Protein AF-A0A7S0G3R0-F1 (afdb_monomer_lite)

Foldseek 3Di:
DVLVLVQQQCCQPPQWGFDDDVVDTDIDRHDDDDDDDDPDDDPHDDPDDDDDDPPPPDDPPVDDDDPVVVVVVVVVVVVVVPPPPPPPPPPVVVVVVVVD

pLDDT: mean 75.17, std 12.67, range [44.34, 92.75]

Secondary structure (DSSP, 8-state):
-HHHHHHHHHHHHHSEEEEEETTEEEEEE---------SS--SS--S------TT-------SPPPHHHHHHHHHHHHHHTS-GGG----HHHHHHHTT-

Organism: NCBI:txid101924

Radius of gyration: 19.42 Å; chains: 1; bounding box: 34×36×60 Å

Sequence (100 aa):
GLKNLSALKEIITRQVLNYDFEFYQMEVNTNIPVLSLSRTKSLLPFDDTLVCGEEAKYQPSMDSPSVDTLMKLRLGLTMLSIPEPAFEVPEPVSMKIESQ

Structure (mmCIF, N/CA/C/O backbone):
data_AF-A0A7S0G3R0-F1
#
_entry.id   AF-A0A7S0G3R0-F1
#
loop_
_atom_site.group_PDB
_atom_site.id
_atom_site.type_symbol
_atom_site.label_atom_id
_atom_site.label_alt_id
_atom_site.label_comp_id
_atom_site.label_asym_id
_atom_site.label_entity_id
_atom_site.label_seq_id
_atom_site.pdbx_PDB_ins_code
_atom_site.Cartn_x
_atom_site.Cartn_y
_atom_site.Cartn_z
_atom_site.occupancy
_atom_site.B_iso_or_equiv
_atom_site.auth_seq_id
_atom_site.auth_comp_id
_atom_site.auth_asym_id
_atom_site.auth_atom_id
_atom_site.pdbx_PDB_model_num
ATOM 1 N N . GLY A 1 1 ? 6.508 3.849 14.011 1.00 66.75 1 GLY A N 1
ATOM 2 C CA . GLY A 1 1 ? 7.299 3.081 13.029 1.00 66.75 1 GLY A CA 1
ATOM 3 C C . GLY A 1 1 ? 6.625 1.767 12.681 1.00 66.75 1 GLY A C 1
ATOM 4 O O . GLY A 1 1 ? 5.911 1.710 11.693 1.00 66.75 1 GLY A O 1
ATOM 5 N N . LEU A 1 2 ? 6.799 0.738 13.517 1.00 84.19 2 LEU A N 1
ATOM 6 C CA . LEU A 1 2 ? 6.255 -0.612 13.286 1.00 84.19 2 LEU A CA 1
ATOM 7 C C . LEU A 1 2 ? 4.730 -0.651 13.107 1.00 84.19 2 LEU A C 1
ATOM 9 O O . LEU A 1 2 ? 4.257 -1.316 12.194 1.00 84.19 2 LEU A O 1
ATOM 13 N N . LYS A 1 3 ? 3.975 0.112 13.913 1.00 85.06 3 LYS A N 1
ATOM 14 C CA . LYS A 1 3 ? 2.513 0.228 13.767 1.00 85.06 3 LYS A CA 1
ATOM 15 C C . LYS A 1 3 ? 2.107 0.719 12.372 1.00 85.06 3 LYS A C 1
ATOM 17 O O . LYS A 1 3 ? 1.252 0.112 11.748 1.00 85.06 3 LYS A O 1
ATOM 22 N N . ASN A 1 4 ? 2.782 1.742 11.846 1.00 87.06 4 ASN A N 1
ATOM 23 C CA . ASN A 1 4 ? 2.500 2.285 10.512 1.00 87.06 4 ASN A CA 1
ATOM 24 C C . ASN A 1 4 ? 2.814 1.265 9.413 1.00 87.06 4 ASN A C 1
ATOM 26 O O . ASN A 1 4 ? 2.053 1.133 8.464 1.00 87.06 4 ASN A O 1
ATOM 30 N N . LEU A 1 5 ? 3.923 0.529 9.547 1.00 87.81 5 LEU A N 1
ATOM 31 C CA . LEU A 1 5 ? 4.269 -0.531 8.602 1.00 87.81 5 LEU A CA 1
ATOM 32 C C . LEU A 1 5 ? 3.241 -1.668 8.643 1.00 87.81 5 LEU A C 1
ATOM 34 O O . LEU A 1 5 ? 2.867 -2.183 7.596 1.00 87.81 5 LEU A O 1
ATOM 38 N N . SER A 1 6 ? 2.780 -2.044 9.837 1.00 89.00 6 SER A N 1
ATOM 39 C CA . SER A 1 6 ? 1.724 -3.043 10.012 1.00 89.00 6 SER A CA 1
ATOM 40 C C . SER A 1 6 ? 0.417 -2.581 9.374 1.00 89.00 6 SER A C 1
ATOM 42 O O . SER A 1 6 ? -0.147 -3.309 8.569 1.00 89.00 6 SER A O 1
ATOM 44 N N . ALA A 1 7 ? -0.006 -1.346 9.648 1.00 89.00 7 ALA A N 1
ATOM 45 C CA . ALA A 1 7 ? -1.204 -0.759 9.058 1.00 89.00 7 ALA A CA 1
ATOM 46 C C . ALA A 1 7 ? -1.116 -0.700 7.525 1.00 89.00 7 ALA A C 1
ATOM 48 O O . ALA A 1 7 ? -2.066 -1.053 6.838 1.00 89.00 7 ALA A O 1
ATOM 49 N N . LEU A 1 8 ? 0.043 -0.329 6.970 1.00 90.38 8 LEU A N 1
ATOM 50 C CA . LEU A 1 8 ? 0.241 -0.295 5.520 1.00 90.38 8 LEU A CA 1
ATOM 51 C C . LEU A 1 8 ? 0.176 -1.698 4.898 1.00 90.38 8 LEU A C 1
ATOM 53 O O . LEU A 1 8 ? -0.378 -1.861 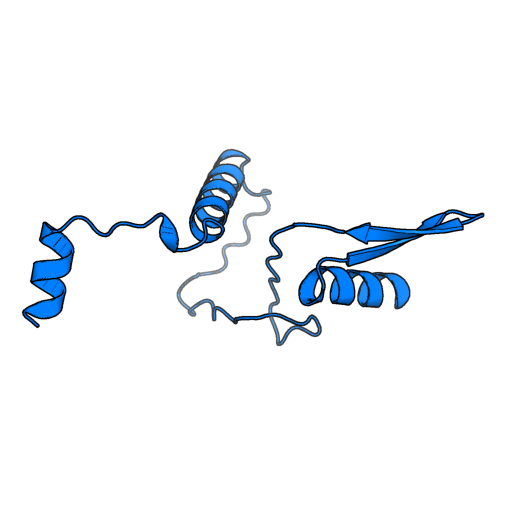3.816 1.00 90.38 8 LEU A O 1
ATOM 57 N N . LYS A 1 9 ? 0.696 -2.722 5.586 1.00 90.56 9 LYS A N 1
ATOM 58 C CA . LYS A 1 9 ? 0.558 -4.121 5.155 1.00 90.56 9 LYS A CA 1
ATOM 59 C C . LYS A 1 9 ? -0.898 -4.575 5.161 1.00 90.56 9 LYS A C 1
ATOM 61 O O . LYS A 1 9 ? -1.315 -5.230 4.209 1.00 90.56 9 LYS A O 1
ATOM 66 N N . GLU A 1 10 ? -1.657 -4.235 6.200 1.00 91.69 10 GLU A N 1
ATOM 67 C CA . GLU A 1 10 ? -3.082 -4.576 6.284 1.00 91.69 10 GLU A CA 1
ATOM 68 C C . GLU A 1 10 ? -3.905 -3.864 5.210 1.00 91.69 10 GLU A C 1
ATOM 70 O O . GLU A 1 10 ? -4.716 -4.507 4.549 1.00 91.69 10 GLU A O 1
ATOM 75 N N . ILE A 1 11 ? -3.619 -2.589 4.941 1.00 92.00 11 ILE A N 1
ATOM 76 C CA . ILE A 1 11 ? -4.239 -1.848 3.839 1.00 92.00 11 ILE A CA 1
ATOM 77 C C . ILE A 1 11 ? -3.966 -2.540 2.501 1.00 92.00 11 ILE A C 1
ATOM 79 O O . ILE A 1 11 ? -4.900 -2.789 1.747 1.00 92.00 11 ILE A O 1
ATOM 83 N N . ILE A 1 12 ? -2.704 -2.868 2.205 1.00 91.06 12 ILE A N 1
ATOM 84 C CA . ILE A 1 12 ? -2.339 -3.457 0.910 1.00 91.06 12 ILE A CA 1
ATOM 85 C C . ILE A 1 12 ? -2.991 -4.831 0.726 1.00 91.06 12 ILE A C 1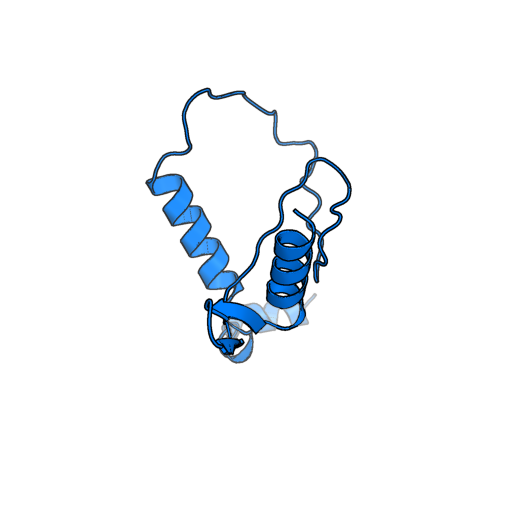
ATOM 87 O O . ILE A 1 12 ? -3.557 -5.102 -0.323 1.00 91.06 12 ILE A O 1
ATOM 91 N N . THR A 1 13 ? -2.913 -5.694 1.741 1.00 90.88 13 THR A N 1
ATOM 92 C CA . THR A 1 13 ? -3.294 -7.112 1.606 1.00 90.88 13 THR A CA 1
ATOM 93 C C . THR A 1 13 ? -4.767 -7.386 1.866 1.00 90.88 13 THR A C 1
ATOM 95 O O . THR A 1 13 ? -5.335 -8.299 1.275 1.00 90.88 13 THR A O 1
ATOM 98 N N . ARG A 1 14 ? -5.380 -6.645 2.790 1.00 91.81 14 ARG A N 1
ATOM 99 C CA . ARG A 1 14 ? -6.740 -6.904 3.276 1.00 91.81 14 ARG A CA 1
ATOM 100 C C . ARG A 1 14 ? -7.694 -5.756 2.990 1.00 91.81 14 ARG A C 1
ATOM 102 O O . ARG A 1 14 ? -8.886 -5.943 3.192 1.00 91.81 14 ARG A O 1
ATOM 109 N N . GLN A 1 15 ? -7.193 -4.602 2.539 1.00 92.56 15 GLN A N 1
ATOM 110 C CA . GLN A 1 15 ? -7.996 -3.392 2.362 1.00 92.56 15 GLN A CA 1
ATOM 111 C C . GLN A 1 15 ? -8.752 -3.029 3.650 1.00 92.56 15 GLN A C 1
ATOM 113 O O . GLN A 1 15 ? -9.934 -2.696 3.645 1.00 92.56 15 GLN A O 1
ATOM 118 N N . VAL A 1 16 ? -8.045 -3.132 4.778 1.00 92.31 16 VAL A N 1
ATOM 119 C CA . VAL A 1 16 ? -8.556 -2.839 6.115 1.00 92.31 16 VAL A CA 1
ATOM 120 C C . VAL A 1 16 ? -7.532 -1.996 6.864 1.00 92.31 16 VAL A C 1
ATOM 122 O O . VAL A 1 16 ? -6.338 -2.299 6.863 1.00 92.31 16 VAL A O 1
ATOM 125 N N . LEU A 1 17 ? -8.009 -0.950 7.532 1.00 91.06 17 LEU A N 1
ATOM 126 C CA . LEU A 1 17 ? -7.225 -0.113 8.422 1.00 91.06 17 LEU A CA 1
ATOM 127 C C . LEU A 1 17 ? -7.775 -0.202 9.844 1.00 91.06 17 LEU A C 1
ATOM 129 O O . LEU A 1 17 ? -8.864 0.289 10.135 1.00 91.06 17 LEU A O 1
ATOM 133 N N . ASN A 1 18 ? -6.974 -0.764 10.741 1.00 86.31 18 ASN A N 1
ATOM 134 C CA . ASN A 1 18 ? -7.231 -0.721 12.173 1.00 86.31 18 ASN A CA 1
ATOM 135 C C . ASN A 1 18 ? -6.766 0.621 12.739 1.00 86.31 18 ASN A C 1
ATOM 137 O O . ASN A 1 18 ? -5.564 0.862 12.890 1.00 86.31 18 ASN A O 1
ATOM 141 N N . TYR A 1 19 ? -7.719 1.505 13.025 1.00 83.00 19 TYR A N 1
ATOM 142 C CA . TYR A 1 19 ? -7.450 2.817 13.595 1.00 83.00 19 TYR A CA 1
ATOM 143 C C . TYR A 1 19 ? -7.721 2.820 15.101 1.00 83.00 19 TYR A C 1
ATOM 145 O O . TYR A 1 19 ? -8.757 2.349 15.570 1.00 83.00 19 TYR A O 1
ATOM 153 N N . ASP A 1 20 ? -6.773 3.371 15.853 1.00 80.31 20 ASP A N 1
ATOM 154 C CA . ASP A 1 20 ? -6.838 3.500 17.306 1.00 80.31 20 ASP A CA 1
ATOM 155 C C . ASP A 1 20 ? -7.255 4.938 17.640 1.00 80.31 20 ASP A C 1
ATOM 157 O O . ASP A 1 20 ? -6.434 5.858 17.601 1.00 80.31 20 ASP A O 1
ATOM 161 N N . PHE A 1 21 ? -8.547 5.161 17.890 1.00 75.75 21 PHE A N 1
ATOM 162 C CA . PHE A 1 21 ? -8.984 6.384 18.560 1.00 75.75 21 PHE A CA 1
ATOM 163 C C . PHE A 1 21 ? -8.704 6.209 20.053 1.00 75.75 21 PHE A C 1
ATOM 165 O O . PHE A 1 21 ? -8.874 5.110 20.565 1.00 75.75 21 PHE A O 1
ATOM 172 N N . GLU A 1 22 ? -8.334 7.280 20.766 1.00 75.56 22 GLU A N 1
ATOM 173 C CA . GLU A 1 22 ? -7.888 7.239 22.179 1.00 75.56 22 GLU A CA 1
ATOM 174 C C . GLU A 1 22 ? -8.789 6.427 23.136 1.00 75.56 22 GLU A C 1
ATOM 176 O O . GLU A 1 22 ? -8.332 6.007 24.197 1.00 75.56 22 GLU A O 1
ATOM 181 N N . PHE A 1 23 ? -10.048 6.173 22.761 1.00 73.25 23 PHE A N 1
ATOM 182 C CA . PHE A 1 23 ? -11.023 5.418 23.547 1.00 73.25 23 PHE A CA 1
ATOM 183 C C . PHE A 1 23 ? -11.650 4.210 22.825 1.00 73.25 23 PHE A C 1
ATOM 185 O O . PHE A 1 23 ? -12.378 3.457 23.469 1.00 73.25 23 PHE A O 1
ATOM 192 N N . TYR A 1 24 ? -11.397 4.004 21.523 1.00 77.12 24 TYR A N 1
ATOM 193 C CA . TYR A 1 24 ? -12.019 2.933 20.730 1.00 77.12 24 TYR A CA 1
ATOM 194 C C . TYR A 1 24 ? -11.125 2.475 19.574 1.00 77.12 24 TYR A C 1
ATOM 196 O O . TYR A 1 24 ? -10.668 3.283 18.765 1.00 77.12 24 TYR A O 1
ATOM 204 N N . GLN A 1 25 ? -10.964 1.160 19.439 1.00 80.62 25 GLN A N 1
ATOM 205 C CA . GLN A 1 25 ? -10.382 0.560 18.242 1.00 80.62 25 GLN A CA 1
ATOM 206 C C . GLN A 1 25 ? -11.477 0.347 17.204 1.00 80.62 25 GLN A C 1
ATOM 208 O O . GLN A 1 25 ? -12.513 -0.251 17.498 1.00 80.62 25 GLN A O 1
ATOM 213 N N . MET A 1 26 ? -11.248 0.853 15.996 1.00 86.44 26 MET A N 1
ATOM 214 C CA . MET A 1 26 ? -12.188 0.743 14.890 1.00 86.44 26 MET A CA 1
ATOM 215 C C . MET A 1 26 ? -11.499 0.139 13.675 1.00 86.44 26 MET A C 1
ATOM 217 O O . MET A 1 26 ? -10.459 0.624 13.227 1.00 86.44 26 MET A O 1
ATOM 221 N N . GLU A 1 27 ? -12.119 -0.901 13.130 1.00 88.75 27 GLU A N 1
ATOM 222 C CA . GLU A 1 27 ? -11.733 -1.480 11.853 1.00 88.75 27 GLU A CA 1
ATOM 223 C C . GLU A 1 27 ? -12.447 -0.717 10.731 1.00 88.75 27 GLU A C 1
ATOM 225 O O . GLU A 1 27 ? -13.677 -0.626 10.704 1.00 88.75 27 GLU A O 1
ATOM 230 N N . VAL A 1 28 ? -11.673 -0.125 9.823 1.00 89.50 28 VAL A N 1
ATOM 231 C CA . VAL A 1 28 ? -12.190 0.632 8.682 1.00 89.50 28 VAL A CA 1
ATOM 232 C C . VAL A 1 28 ? -11.870 -0.122 7.405 1.00 89.50 28 VAL A C 1
ATOM 234 O O . VAL A 1 28 ? -10.704 -0.267 7.039 1.00 89.50 28 VAL A O 1
ATOM 237 N N . ASN A 1 29 ? -12.909 -0.554 6.696 1.00 92.75 29 ASN A N 1
ATOM 238 C CA . ASN A 1 29 ? -12.757 -1.117 5.360 1.00 92.75 29 ASN A CA 1
ATOM 239 C C . ASN A 1 29 ? -12.343 -0.016 4.380 1.00 92.75 29 ASN A C 1
ATOM 241 O O . ASN A 1 29 ? -12.944 1.061 4.339 1.00 92.75 29 ASN A O 1
ATOM 245 N N . THR A 1 30 ? -11.326 -0.297 3.577 1.00 89.38 30 THR A N 1
ATOM 246 C CA . THR A 1 30 ? -10.812 0.592 2.539 1.00 89.38 30 THR A CA 1
ATOM 247 C C . THR A 1 30 ? -11.076 0.005 1.157 1.00 89.38 30 THR A C 1
ATOM 249 O O . THR A 1 30 ? -11.361 -1.176 0.998 1.00 89.38 30 THR A O 1
ATOM 252 N N . ASN A 1 31 ? -11.009 0.847 0.133 1.00 87.94 31 ASN A N 1
ATOM 253 C CA . ASN A 1 31 ? -10.918 0.403 -1.253 1.00 87.94 31 ASN A CA 1
ATOM 254 C C . ASN A 1 31 ? -10.011 1.387 -1.983 1.00 87.94 31 ASN A C 1
ATOM 256 O O . ASN A 1 31 ? -10.477 2.365 -2.573 1.00 87.94 31 ASN A O 1
ATOM 260 N N . ILE A 1 32 ? -8.706 1.198 -1.810 1.00 84.69 32 ILE A N 1
ATOM 261 C CA . ILE A 1 32 ? -7.691 2.097 -2.342 1.00 84.69 32 ILE A CA 1
ATOM 262 C C . ILE A 1 32 ? -6.688 1.329 -3.206 1.00 84.69 32 ILE A C 1
ATOM 264 O O . ILE A 1 32 ? -6.092 0.356 -2.737 1.00 84.69 32 ILE A O 1
ATOM 268 N N . PRO A 1 33 ? -6.456 1.771 -4.455 1.00 82.69 33 PRO A N 1
ATOM 269 C CA . PRO A 1 33 ? -5.391 1.220 -5.276 1.00 82.69 33 PRO A CA 1
ATOM 270 C C . PRO A 1 33 ? -4.037 1.651 -4.702 1.00 82.69 33 PRO A C 1
ATOM 272 O O . PRO A 1 33 ? -3.827 2.829 -4.397 1.00 82.69 33 PRO A O 1
ATOM 275 N N . VAL A 1 34 ? -3.110 0.702 -4.557 1.00 83.44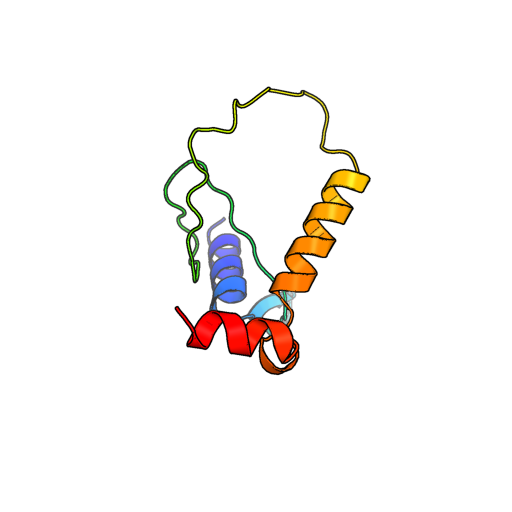 34 VAL A N 1
ATOM 276 C CA . VAL A 1 34 ? -1.777 0.960 -3.999 1.00 83.44 34 VAL A CA 1
ATOM 277 C C . VAL A 1 34 ? -0.705 0.658 -5.038 1.00 83.44 34 VAL A C 1
ATOM 279 O O . VAL A 1 34 ? -0.623 -0.450 -5.553 1.00 83.44 34 VAL A O 1
ATOM 282 N N . LEU A 1 35 ? 0.154 1.644 -5.306 1.00 83.94 35 LEU A N 1
ATOM 283 C CA . LEU A 1 35 ? 1.357 1.487 -6.121 1.00 83.94 35 LEU A CA 1
ATOM 284 C C . LEU A 1 35 ? 2.592 1.660 -5.230 1.00 83.94 35 LEU A C 1
ATOM 286 O O . LEU A 1 35 ? 2.775 2.710 -4.612 1.00 83.94 35 LEU A O 1
ATOM 290 N N . SER A 1 36 ? 3.444 0.637 -5.179 1.00 81.75 36 SER A N 1
ATOM 291 C CA . SER A 1 36 ? 4.698 0.653 -4.420 1.00 81.75 36 SER A CA 1
ATOM 292 C C . SER A 1 36 ? 5.876 0.801 -5.375 1.00 81.75 36 SER A C 1
ATOM 294 O O . SER A 1 36 ? 6.099 -0.051 -6.230 1.00 81.75 36 SER A O 1
ATOM 296 N N . LEU A 1 37 ? 6.629 1.893 -5.238 1.00 82.94 37 LEU A N 1
ATOM 297 C CA . LEU A 1 37 ? 7.825 2.161 -6.034 1.00 82.94 37 LEU A CA 1
ATOM 298 C C . LEU A 1 37 ? 9.051 2.078 -5.132 1.00 82.94 37 LEU A C 1
ATOM 300 O O . LEU A 1 37 ? 9.173 2.823 -4.158 1.00 82.94 37 LEU A O 1
ATOM 304 N N . SER A 1 38 ? 9.981 1.190 -5.465 1.00 80.38 38 SER A N 1
ATOM 305 C CA . SER A 1 38 ? 11.220 1.017 -4.716 1.00 80.38 38 SER A CA 1
ATOM 306 C C . SER A 1 38 ? 12.405 0.843 -5.658 1.00 80.38 38 SER A C 1
ATOM 308 O O . SER A 1 38 ? 12.301 0.235 -6.718 1.00 80.38 38 SER A O 1
ATOM 310 N N . ARG A 1 39 ? 13.563 1.388 -5.268 1.00 76.44 39 ARG A N 1
ATOM 311 C CA . ARG A 1 39 ? 14.817 1.214 -6.024 1.00 76.44 39 ARG A CA 1
ATOM 312 C C . ARG A 1 39 ? 15.367 -0.210 -5.902 1.00 76.44 39 ARG A C 1
ATOM 314 O O . ARG A 1 39 ? 16.054 -0.694 -6.790 1.00 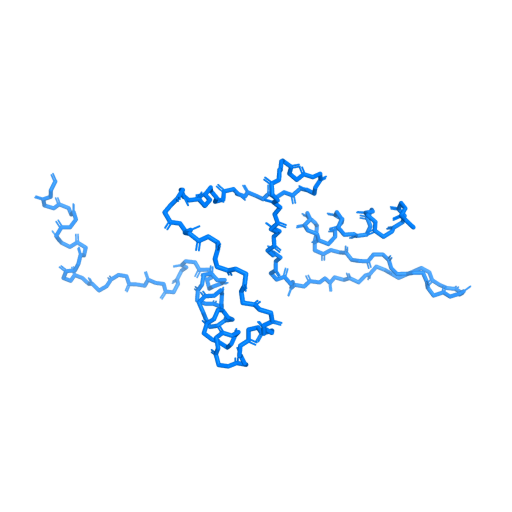76.44 39 ARG A O 1
ATOM 321 N N . THR A 1 40 ? 15.103 -0.853 -4.773 1.00 76.00 40 THR A N 1
ATOM 322 C CA . THR A 1 40 ? 15.514 -2.223 -4.455 1.00 76.00 40 THR A CA 1
ATOM 323 C C . THR A 1 40 ? 14.280 -3.051 -4.104 1.00 76.00 40 THR A C 1
ATOM 325 O O . THR A 1 40 ? 13.161 -2.540 -4.142 1.00 76.00 40 THR A O 1
ATOM 328 N N . LYS A 1 41 ? 14.457 -4.332 -3.766 1.00 74.56 41 LYS A N 1
ATOM 329 C CA . LYS A 1 41 ? 13.352 -5.211 -3.366 1.00 74.56 41 LYS A CA 1
ATOM 330 C C . LYS A 1 41 ? 12.534 -4.587 -2.226 1.00 74.56 41 LYS A C 1
ATOM 332 O O . LYS A 1 41 ? 13.084 -4.270 -1.171 1.00 74.56 41 LYS A O 1
ATOM 337 N N . SER A 1 42 ? 11.231 -4.425 -2.447 1.00 80.50 42 SER A N 1
ATOM 338 C CA . SER A 1 42 ? 10.325 -3.853 -1.451 1.00 80.50 42 SER A CA 1
ATOM 339 C C . SER A 1 42 ? 10.118 -4.804 -0.268 1.00 80.50 42 SER A C 1
ATOM 341 O O . SER A 1 42 ? 10.084 -6.024 -0.428 1.00 80.50 42 SER A O 1
ATOM 343 N N . LEU A 1 43 ? 9.980 -4.230 0.931 1.00 82.88 43 LEU A N 1
ATOM 344 C CA . LEU A 1 43 ? 9.565 -4.938 2.152 1.00 82.88 43 LEU A CA 1
ATOM 345 C C . LEU A 1 43 ? 8.038 -4.971 2.317 1.00 82.88 43 LEU A C 1
ATOM 347 O O . LEU A 1 43 ? 7.525 -5.613 3.240 1.00 82.88 43 LEU A O 1
ATOM 351 N N . LEU A 1 44 ? 7.324 -4.223 1.473 1.00 85.50 44 LEU A N 1
ATOM 352 C CA . LEU A 1 44 ? 5.872 -4.213 1.443 1.00 85.50 44 LEU A CA 1
ATOM 353 C C . LEU A 1 44 ? 5.374 -5.375 0.582 1.00 85.50 44 LEU A C 1
ATOM 355 O O . LEU A 1 44 ? 6.015 -5.689 -0.420 1.00 85.50 44 LEU A O 1
ATOM 359 N N . PRO A 1 45 ? 4.258 -6.010 0.967 1.00 84.19 45 PRO A N 1
ATOM 360 C CA . PRO A 1 45 ? 3.570 -6.949 0.096 1.00 84.19 45 PRO A CA 1
ATOM 361 C C . PRO A 1 45 ? 3.125 -6.228 -1.183 1.00 84.19 45 PRO A C 1
ATOM 363 O O . PRO A 1 45 ? 2.865 -5.025 -1.163 1.00 84.19 45 PRO A O 1
ATOM 366 N N . PHE A 1 46 ? 3.080 -6.961 -2.286 1.00 83.38 46 PHE A N 1
ATOM 367 C CA . PHE A 1 46 ? 2.590 -6.514 -3.585 1.00 83.38 46 PHE A CA 1
ATOM 368 C C . PHE A 1 46 ? 2.087 -7.744 -4.342 1.00 83.38 46 PHE A C 1
ATOM 370 O O . PHE A 1 46 ? 2.624 -8.837 -4.148 1.00 83.38 46 PHE A O 1
ATOM 377 N N . ASP A 1 47 ? 1.077 -7.559 -5.186 1.00 80.44 47 ASP A N 1
ATOM 378 C CA . ASP A 1 47 ? 0.502 -8.652 -5.976 1.00 80.44 47 ASP A CA 1
ATOM 379 C C . ASP A 1 47 ? 1.317 -8.921 -7.246 1.00 80.44 47 ASP A C 1
ATOM 381 O O . ASP A 1 47 ? 1.499 -10.072 -7.633 1.00 80.44 47 ASP A O 1
ATOM 385 N N . ASP A 1 48 ? 1.873 -7.868 -7.850 1.00 75.81 48 ASP A N 1
ATOM 386 C CA . ASP A 1 48 ? 2.704 -7.960 -9.048 1.00 75.81 48 ASP A CA 1
ATOM 387 C C . ASP A 1 48 ? 3.884 -6.973 -8.994 1.00 75.81 48 ASP A C 1
ATOM 389 O O . ASP A 1 48 ? 3.865 -5.979 -8.262 1.00 75.81 48 ASP A O 1
ATOM 393 N N . THR A 1 49 ? 4.948 -7.261 -9.745 1.00 75.56 49 THR A N 1
ATOM 394 C CA . THR A 1 49 ? 6.144 -6.418 -9.861 1.00 75.56 49 THR A CA 1
ATOM 395 C C . THR A 1 49 ? 6.402 -6.053 -11.310 1.00 75.56 49 THR A C 1
ATOM 397 O O . THR A 1 49 ? 6.807 -6.884 -12.119 1.00 75.56 49 THR A O 1
ATOM 400 N N . LEU A 1 50 ? 6.303 -4.761 -11.607 1.00 73.38 50 LEU A N 1
ATOM 401 C CA . LEU A 1 50 ? 6.784 -4.215 -12.867 1.00 73.38 50 LEU A CA 1
ATOM 402 C C . LEU A 1 50 ? 8.254 -3.824 -12.717 1.00 73.38 50 LEU A C 1
ATOM 404 O O . LEU A 1 50 ? 8.602 -2.919 -11.955 1.00 73.38 50 LEU A O 1
ATOM 408 N N . VAL A 1 51 ? 9.131 -4.509 -13.449 1.00 73.75 51 VAL A N 1
ATOM 409 C CA . VAL A 1 51 ? 10.537 -4.113 -13.556 1.00 73.75 51 VAL A CA 1
ATOM 410 C C . V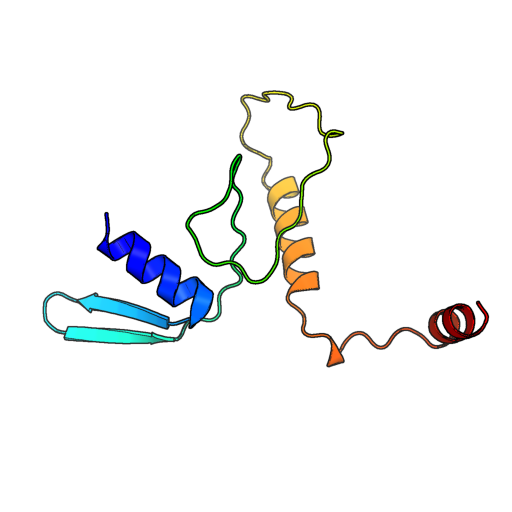AL A 1 51 ? 10.615 -2.933 -14.522 1.00 73.75 51 VAL A C 1
ATOM 412 O O . VAL A 1 51 ? 10.356 -3.083 -15.714 1.00 73.75 51 VAL A O 1
ATOM 415 N N . CYS A 1 52 ? 10.978 -1.751 -14.023 1.00 65.69 52 CYS A N 1
ATOM 416 C CA . CYS A 1 52 ? 11.323 -0.638 -14.904 1.00 65.69 52 CYS A CA 1
ATOM 417 C C . CYS A 1 52 ? 12.587 -1.002 -15.694 1.00 65.69 52 CYS A C 1
ATOM 419 O O . CYS A 1 52 ? 13.643 -1.220 -15.101 1.00 65.69 52 CYS A O 1
ATOM 421 N N . GLY A 1 53 ? 12.470 -1.072 -17.023 1.00 63.41 53 GLY A N 1
ATOM 422 C CA . GLY A 1 53 ? 13.606 -1.299 -17.915 1.00 63.41 53 GLY A CA 1
ATOM 423 C C . GLY A 1 53 ? 14.661 -0.192 -17.815 1.00 63.41 53 GLY A C 1
ATOM 424 O O . GLY A 1 53 ? 14.364 0.945 -17.445 1.00 63.41 53 GLY A O 1
ATOM 425 N N . GLU A 1 54 ? 15.901 -0.524 -18.176 1.00 60.28 54 GLU A N 1
ATOM 426 C CA . GLU A 1 54 ? 17.090 0.339 -18.044 1.00 60.28 54 GLU A CA 1
ATOM 427 C C . GLU A 1 54 ? 17.074 1.599 -18.940 1.00 60.28 54 GLU A C 1
ATOM 429 O O . GLU A 1 54 ? 17.946 2.459 -18.836 1.00 60.28 54 GLU A O 1
ATOM 434 N N . GLU A 1 55 ? 16.064 1.753 -19.796 1.00 54.28 55 GLU A N 1
ATOM 435 C CA . GLU A 1 55 ? 15.975 2.811 -20.813 1.00 54.28 55 GLU A CA 1
ATOM 436 C C . GLU A 1 55 ? 15.597 4.198 -20.249 1.00 54.28 55 GLU A C 1
ATOM 438 O O . GLU A 1 55 ? 15.728 5.215 -20.935 1.00 54.28 55 GLU A O 1
ATOM 443 N N . ALA A 1 56 ? 15.167 4.298 -18.988 1.00 54.34 56 ALA A N 1
ATOM 444 C CA . ALA A 1 56 ? 14.898 5.594 -18.371 1.00 54.34 56 ALA A CA 1
ATOM 445 C C . ALA A 1 56 ? 16.202 6.212 -17.845 1.00 54.34 56 ALA A C 1
ATOM 447 O O . ALA A 1 56 ? 16.569 6.035 -16.682 1.00 54.34 56 ALA A O 1
ATOM 448 N N . LYS A 1 57 ? 16.900 6.986 -18.689 1.00 51.75 57 LYS A N 1
ATOM 449 C CA . LYS A 1 57 ? 17.956 7.899 -18.222 1.00 51.75 57 LYS A CA 1
ATOM 450 C C . LYS A 1 57 ? 17.355 8.797 -17.139 1.00 51.75 57 LYS A C 1
ATOM 452 O O . LYS A 1 57 ? 16.603 9.716 -17.453 1.00 51.75 57 LYS A O 1
ATOM 457 N N . TYR A 1 58 ? 17.674 8.519 -15.874 1.00 55.53 58 TYR A N 1
ATOM 458 C CA . TYR A 1 58 ? 17.296 9.361 -14.745 1.00 55.53 58 TYR A CA 1
ATOM 459 C C . TYR A 1 58 ? 17.905 10.747 -14.964 1.00 55.53 58 TYR A C 1
ATOM 461 O O . TYR A 1 58 ? 19.094 10.964 -14.731 1.00 55.53 58 TYR A O 1
ATOM 469 N N . GLN A 1 59 ? 17.100 11.678 -15.467 1.00 57.72 59 GLN A N 1
ATOM 470 C CA . GLN A 1 59 ? 17.423 13.091 -15.412 1.00 57.72 59 GLN A CA 1
ATOM 471 C C . GLN A 1 59 ? 16.968 13.580 -14.038 1.00 57.72 59 GLN A C 1
ATOM 473 O O . GLN A 1 59 ? 15.772 13.518 -13.750 1.00 57.72 59 GLN A O 1
ATOM 478 N N . PRO A 1 60 ? 17.879 14.037 -13.163 1.00 50.19 60 PRO A N 1
ATOM 479 C CA . PRO A 1 60 ? 17.481 14.720 -11.947 1.00 50.19 60 PRO A CA 1
ATOM 480 C C . PRO A 1 60 ? 16.905 16.084 -12.340 1.00 50.19 60 PRO A C 1
ATOM 482 O O . PRO A 1 60 ? 17.607 17.092 -12.331 1.00 50.19 60 PRO A O 1
ATOM 485 N N . SER A 1 61 ? 15.633 16.135 -12.726 1.00 58.88 61 SER A N 1
ATOM 486 C CA . SER A 1 61 ? 14.897 17.392 -12.700 1.00 58.88 61 SER A CA 1
ATOM 487 C C . SER A 1 61 ? 14.638 17.724 -11.231 1.00 58.88 61 SER A C 1
ATOM 489 O O . SER A 1 61 ? 14.002 16.946 -10.523 1.00 58.88 61 SER A O 1
ATOM 491 N N . MET A 1 62 ? 15.159 18.859 -10.757 1.00 55.66 62 MET A N 1
ATOM 492 C CA . MET A 1 62 ? 14.878 19.379 -9.406 1.00 55.66 62 MET A CA 1
ATOM 493 C C . MET A 1 62 ? 13.417 19.819 -9.232 1.00 55.66 62 MET A C 1
ATOM 495 O O . MET A 1 62 ? 12.988 20.100 -8.115 1.00 55.66 62 MET A O 1
ATOM 499 N N . ASP A 1 63 ? 12.652 19.845 -10.321 1.00 69.94 63 ASP A N 1
ATOM 500 C CA . ASP A 1 63 ? 11.255 20.237 -10.317 1.00 69.94 63 ASP A CA 1
ATOM 501 C C . ASP A 1 63 ? 10.357 19.049 -9.974 1.00 69.94 63 ASP A C 1
ATOM 503 O O . ASP A 1 63 ? 10.445 17.967 -10.563 1.00 69.94 63 ASP A O 1
ATOM 507 N N . SER A 1 64 ? 9.455 19.270 -9.018 1.00 72.94 64 SER A N 1
ATOM 508 C CA . SER A 1 64 ? 8.339 18.363 -8.767 1.00 72.94 64 SER A CA 1
ATOM 509 C C . SER A 1 64 ? 7.559 18.130 -10.068 1.00 72.94 64 SER A C 1
ATOM 511 O O . SER A 1 64 ? 7.356 19.089 -10.820 1.00 72.94 64 SER A O 1
ATOM 513 N N . PRO A 1 65 ? 7.077 16.903 -10.335 1.00 78.62 65 PRO A N 1
ATOM 514 C CA . PRO A 1 65 ? 6.305 16.619 -11.540 1.00 78.62 65 PRO A CA 1
ATOM 515 C C . PRO A 1 65 ? 5.110 17.570 -11.651 1.00 78.62 65 PRO A C 1
ATOM 517 O O . PRO A 1 65 ? 4.424 17.839 -10.663 1.00 78.62 65 PRO A O 1
ATOM 520 N N . SER A 1 66 ? 4.855 18.079 -12.860 1.00 86.00 66 SER A N 1
ATOM 521 C CA . SER A 1 66 ? 3.715 18.965 -13.099 1.00 86.00 66 SER A CA 1
ATOM 522 C C . SER A 1 66 ? 2.396 18.257 -12.781 1.00 86.00 66 SER A C 1
ATOM 524 O O . SER A 1 66 ? 2.258 17.044 -12.978 1.00 86.00 66 SER A O 1
ATOM 526 N N . VAL A 1 67 ? 1.401 19.023 -12.324 1.00 87.31 67 VAL A N 1
ATOM 527 C CA . VAL A 1 67 ? 0.062 18.505 -11.992 1.00 87.31 67 VAL A CA 1
ATOM 528 C C . VAL A 1 67 ? -0.544 17.740 -13.170 1.00 87.31 67 VAL A C 1
ATOM 530 O O . VAL A 1 67 ? -1.128 16.679 -12.972 1.00 87.31 67 VAL A O 1
ATOM 533 N N . ASP A 1 68 ? -0.324 18.205 -14.399 1.00 86.19 68 ASP A N 1
ATOM 534 C CA . ASP A 1 68 ? -0.813 17.541 -15.612 1.00 86.19 68 ASP A CA 1
ATOM 535 C C . ASP A 1 68 ? -0.203 16.151 -15.810 1.00 86.19 68 ASP A C 1
ATOM 537 O O . ASP A 1 68 ? -0.884 15.217 -16.234 1.00 86.19 68 ASP A O 1
ATOM 541 N N . THR A 1 69 ? 1.078 15.985 -15.476 1.00 84.81 69 THR A N 1
ATOM 542 C CA . THR A 1 69 ? 1.756 14.684 -15.549 1.00 84.81 69 THR A CA 1
ATOM 543 C C . THR A 1 69 ? 1.183 13.726 -14.509 1.00 84.81 69 THR A C 1
ATOM 545 O O . THR A 1 69 ? 0.904 12.567 -14.816 1.00 84.81 69 THR A O 1
ATOM 548 N N . LEU A 1 70 ? 0.927 14.223 -13.297 1.00 80.31 70 LEU A N 1
ATOM 549 C CA . LEU A 1 70 ? 0.282 13.445 -12.239 1.00 80.31 70 LEU A CA 1
ATOM 550 C C . LEU A 1 70 ? -1.166 13.081 -12.594 1.00 80.31 70 LEU A C 1
ATOM 552 O O . LEU A 1 70 ? -1.599 11.967 -12.308 1.00 80.31 70 LEU A O 1
ATOM 556 N N . MET A 1 71 ? -1.900 13.973 -13.265 1.00 81.44 71 MET A N 1
ATOM 557 C CA . MET A 1 71 ? -3.256 13.694 -13.747 1.00 81.44 71 MET A CA 1
ATOM 558 C C . MET A 1 71 ? -3.265 12.622 -14.837 1.00 81.44 71 MET A C 1
ATOM 560 O O . MET A 1 71 ? -4.109 11.728 -14.796 1.00 81.44 71 MET A O 1
ATOM 564 N N . LYS A 1 72 ? -2.299 12.645 -15.763 1.00 81.00 72 LYS A N 1
ATOM 565 C CA . LYS A 1 72 ? -2.133 11.582 -16.769 1.00 81.00 72 LYS A CA 1
ATOM 566 C C . LYS A 1 72 ? -1.836 10.231 -16.121 1.00 81.00 72 LYS A C 1
ATOM 568 O O . LYS A 1 72 ? -2.455 9.235 -16.486 1.00 81.00 72 LYS A O 1
ATOM 573 N N . LEU A 1 73 ? -0.939 10.205 -15.133 1.00 82.12 73 LEU A N 1
ATOM 574 C CA . LEU A 1 73 ? -0.624 8.988 -14.383 1.00 82.12 73 LEU A CA 1
ATOM 575 C C . LEU A 1 73 ? -1.851 8.465 -13.624 1.00 82.12 73 LEU A C 1
ATOM 577 O O . LEU A 1 73 ? -2.173 7.282 -13.713 1.00 82.12 73 LEU A O 1
ATOM 581 N N . ARG A 1 74 ? -2.586 9.349 -12.939 1.00 79.06 74 ARG A N 1
ATOM 582 C CA . ARG A 1 74 ? -3.839 9.002 -12.255 1.00 79.06 74 ARG A CA 1
ATOM 583 C C . ARG A 1 74 ? -4.864 8.413 -13.222 1.00 79.06 74 ARG A C 1
ATOM 585 O O . ARG A 1 74 ? -5.477 7.403 -12.890 1.00 79.06 74 ARG A O 1
ATOM 592 N N . LEU A 1 75 ? -5.044 9.016 -14.398 1.00 82.00 75 LEU A N 1
ATOM 593 C CA . LEU A 1 75 ? -5.979 8.516 -15.405 1.00 82.00 75 LEU A CA 1
ATOM 594 C C . LEU A 1 75 ? -5.581 7.112 -15.878 1.00 82.00 75 LEU A C 1
ATOM 596 O O . LEU A 1 75 ? -6.427 6.224 -15.896 1.00 82.00 75 LEU A O 1
ATOM 600 N N . GLY A 1 76 ? -4.298 6.891 -16.180 1.00 81.06 76 GLY A N 1
ATOM 601 C CA . GLY A 1 76 ? -3.789 5.575 -16.578 1.00 81.06 76 GLY A CA 1
ATOM 602 C C . GLY A 1 76 ? -4.019 4.503 -15.510 1.00 81.06 76 GLY A C 1
ATOM 603 O O . GLY A 1 76 ? -4.550 3.438 -15.807 1.00 81.06 76 GLY A O 1
ATOM 604 N N . LEU A 1 77 ? -3.710 4.808 -14.248 1.00 75.81 77 LEU A N 1
ATOM 605 C CA . LEU A 1 77 ? -3.953 3.889 -13.129 1.00 75.81 77 LEU A CA 1
ATOM 606 C C . LEU A 1 77 ? -5.444 3.627 -12.893 1.00 75.81 77 LEU A C 1
ATOM 608 O O . LEU A 1 77 ? -5.820 2.519 -12.521 1.00 75.81 77 LEU A O 1
ATOM 612 N N . THR A 1 78 ? -6.297 4.627 -13.130 1.00 76.75 78 THR A N 1
ATOM 613 C CA . THR A 1 78 ? -7.754 4.465 -13.028 1.00 76.75 78 THR A CA 1
ATOM 614 C C . THR A 1 78 ? -8.252 3.475 -14.073 1.00 76.75 78 THR A C 1
ATOM 616 O O . THR A 1 78 ? -9.028 2.597 -13.725 1.00 76.75 78 THR A O 1
ATOM 619 N N . MET A 1 79 ? -7.760 3.562 -15.313 1.00 74.38 79 MET A N 1
ATOM 620 C CA . MET A 1 79 ? -8.118 2.623 -16.384 1.00 74.38 79 MET A CA 1
ATOM 621 C C . MET A 1 79 ? -7.708 1.183 -16.057 1.00 74.38 79 MET A C 1
ATOM 623 O O . MET A 1 79 ? -8.469 0.265 -16.324 1.00 74.38 79 MET A O 1
ATOM 627 N N . LEU A 1 80 ? -6.546 0.990 -15.424 1.00 67.75 80 LEU A N 1
ATOM 628 C CA . LEU A 1 80 ? -6.075 -0.331 -14.985 1.00 67.75 80 LEU A CA 1
ATOM 629 C C . LEU A 1 80 ? -6.826 -0.871 -13.761 1.00 67.75 80 LEU A C 1
ATOM 631 O O . LEU A 1 80 ? -6.821 -2.069 -13.513 1.00 67.75 80 LEU A O 1
ATOM 635 N N . SER A 1 81 ? -7.453 0.014 -12.985 1.00 65.00 81 SER A N 1
ATOM 636 C CA . SER A 1 81 ? -8.263 -0.349 -11.818 1.00 65.00 81 SER A CA 1
ATOM 637 C C . SER A 1 81 ? -9.708 -0.704 -12.196 1.00 65.00 81 SER A C 1
ATOM 639 O O . SER A 1 81 ? -10.486 -1.081 -11.321 1.00 65.00 81 SER A O 1
ATOM 641 N N . ILE A 1 82 ? -10.087 -0.570 -13.474 1.00 67.62 82 ILE A N 1
ATOM 642 C CA . ILE A 1 82 ? -11.372 -1.049 -13.986 1.00 67.62 82 ILE A CA 1
ATOM 643 C C . ILE A 1 82 ? -11.263 -2.575 -14.098 1.00 67.62 82 ILE A C 1
ATOM 645 O O . ILE A 1 82 ? -10.442 -3.060 -14.875 1.00 67.62 82 ILE A O 1
ATOM 649 N N . PRO A 1 83 ? -12.053 -3.348 -13.335 1.00 57.72 83 PRO A N 1
ATOM 650 C CA . PRO A 1 83 ? -12.030 -4.797 -13.445 1.00 57.72 83 PRO A CA 1
ATOM 651 C C . PRO A 1 83 ? -12.464 -5.219 -14.859 1.00 57.72 83 PRO A C 1
ATOM 653 O O . PRO A 1 83 ? -13.363 -4.619 -15.454 1.00 57.72 83 PRO A O 1
ATOM 656 N N . GLU A 1 84 ? -11.860 -6.294 -15.370 1.00 57.00 84 GLU A N 1
ATOM 657 C CA . GLU A 1 84 ? -11.991 -6.772 -16.753 1.00 57.00 84 GLU A CA 1
ATOM 658 C C . GLU A 1 84 ? -13.404 -7.055 -17.316 1.00 57.00 84 GLU A C 1
ATOM 660 O O . GLU A 1 84 ? -13.494 -7.048 -18.544 1.00 57.00 84 GLU A O 1
ATOM 665 N N . PRO A 1 85 ? -14.535 -7.246 -16.585 1.00 52.28 85 PRO A N 1
ATOM 666 C CA . PRO A 1 85 ? -15.790 -7.553 -17.284 1.00 52.28 85 PRO A CA 1
ATOM 667 C C . PRO A 1 85 ? -16.353 -6.411 -18.151 1.00 52.28 85 PRO A C 1
ATOM 669 O O . PRO A 1 85 ? -17.364 -6.623 -18.810 1.00 52.28 85 PRO A O 1
ATOM 672 N N . ALA A 1 86 ? -15.745 -5.217 -18.167 1.00 51.34 86 ALA A N 1
ATOM 673 C CA . ALA A 1 86 ? -16.181 -4.097 -19.008 1.00 51.34 86 ALA A CA 1
ATOM 674 C C . ALA A 1 86 ? -15.312 -3.852 -20.258 1.00 51.34 86 ALA A C 1
ATOM 676 O O . ALA A 1 86 ? -15.649 -2.973 -21.055 1.00 51.34 86 ALA A O 1
ATOM 677 N N . PHE A 1 87 ? -14.210 -4.587 -20.456 1.00 57.22 87 PHE A N 1
ATOM 678 C CA . PHE A 1 87 ? -13.438 -4.489 -21.698 1.00 57.22 87 PHE A CA 1
ATOM 679 C C . PHE A 1 87 ? -13.950 -5.520 -22.707 1.00 57.22 87 PHE A C 1
ATOM 681 O O . PHE A 1 87 ? -13.325 -6.548 -22.957 1.00 57.22 87 PHE A O 1
ATOM 688 N N . GLU A 1 88 ? -15.116 -5.243 -23.293 1.00 58.25 88 GLU A N 1
ATOM 689 C CA . GLU A 1 88 ? -15.536 -5.925 -24.516 1.00 58.25 88 GLU A CA 1
ATOM 690 C C . GLU A 1 88 ? -14.560 -5.522 -25.625 1.00 58.25 88 GLU A C 1
ATOM 692 O O . GLU A 1 88 ? -14.643 -4.430 -26.193 1.00 58.25 88 GLU A O 1
ATOM 697 N N . VAL A 1 89 ? -13.579 -6.387 -25.899 1.00 58.22 89 VAL A N 1
ATOM 698 C CA . VAL A 1 89 ? -12.718 -6.260 -27.077 1.00 58.22 89 VAL A CA 1
ATOM 699 C C . VAL A 1 89 ? -13.645 -6.179 -28.293 1.00 58.22 89 VAL A C 1
ATOM 701 O O . VAL A 1 89 ? -14.391 -7.130 -28.532 1.00 58.22 89 VAL A O 1
ATOM 704 N N . PRO A 1 90 ? -13.628 -5.088 -29.080 1.00 67.56 90 PRO A N 1
ATOM 705 C CA . PRO A 1 90 ? -14.469 -5.005 -30.263 1.00 67.56 90 PRO A CA 1
ATOM 706 C C . PRO A 1 90 ? -14.175 -6.187 -31.198 1.00 67.56 90 PRO A C 1
ATOM 708 O O . PRO A 1 90 ? -13.007 -6.442 -31.507 1.00 67.56 90 PRO A O 1
ATOM 711 N N . GLU A 1 91 ? -15.221 -6.867 -31.686 1.00 66.06 91 GLU A N 1
ATOM 712 C CA . GLU A 1 91 ? -15.150 -8.043 -32.579 1.00 66.06 91 GLU A CA 1
ATOM 713 C C . GLU A 1 91 ? -14.032 -8.013 -33.647 1.00 66.06 91 GLU A C 1
ATOM 715 O O . GLU A 1 91 ? -13.347 -9.028 -33.804 1.00 66.06 91 GLU A O 1
ATOM 720 N N . PRO A 1 92 ? -13.747 -6.894 -34.355 1.00 66.25 92 PRO A N 1
ATOM 721 C CA . PRO A 1 92 ? -12.685 -6.882 -35.367 1.00 66.25 92 PRO A CA 1
ATOM 722 C C . PRO A 1 92 ? -11.271 -7.150 -34.823 1.00 66.25 92 PRO A C 1
ATOM 724 O O . PRO A 1 92 ? -10.387 -7.529 -35.594 1.00 66.25 92 PRO A O 1
ATOM 727 N N . VAL A 1 93 ? -11.024 -6.935 -33.526 1.00 58.59 93 VAL A N 1
ATOM 728 C CA . VAL A 1 93 ? -9.721 -7.185 -32.885 1.00 58.59 93 VAL A CA 1
ATOM 729 C C . VAL A 1 93 ? -9.620 -8.634 -32.401 1.00 58.59 93 VAL A C 1
ATOM 731 O O . VAL A 1 93 ? -8.569 -9.249 -32.572 1.00 58.59 93 VAL A O 1
ATOM 734 N N . SER A 1 94 ? -10.717 -9.209 -31.896 1.00 57.94 94 SER A N 1
ATOM 735 C CA . SER A 1 94 ? -10.785 -10.621 -31.484 1.00 57.94 94 SER A CA 1
ATOM 736 C C . SER A 1 94 ? -10.526 -11.567 -32.664 1.00 57.94 94 SER A C 1
ATOM 738 O O . SER A 1 94 ? -9.669 -12.444 -32.563 1.00 57.94 94 SER A O 1
ATOM 740 N N . MET A 1 95 ? -11.125 -11.299 -33.831 1.00 61.97 95 MET A N 1
ATOM 741 C CA . MET A 1 95 ? -10.915 -12.118 -35.035 1.00 61.97 95 MET A CA 1
ATOM 742 C C . MET A 1 95 ? -9.459 -12.133 -35.527 1.00 61.97 95 MET A C 1
ATOM 744 O O . MET A 1 95 ? -9.022 -13.099 -36.146 1.00 61.97 95 MET A O 1
ATOM 748 N N . LYS A 1 96 ? -8.687 -11.069 -35.266 1.00 65.75 96 LYS A N 1
ATOM 749 C CA . LYS A 1 96 ? -7.268 -11.009 -35.648 1.00 65.75 96 LYS A CA 1
ATOM 750 C C . LYS A 1 96 ? -6.377 -11.835 -34.728 1.00 65.75 96 LYS A C 1
ATOM 752 O O . LYS A 1 96 ? -5.409 -12.410 -35.217 1.00 65.75 96 LYS A O 1
ATOM 757 N N . ILE A 1 97 ? -6.706 -11.896 -33.439 1.00 60.31 97 ILE A N 1
ATOM 758 C CA . ILE A 1 97 ? -5.951 -12.655 -32.435 1.00 60.31 97 ILE A CA 1
ATOM 759 C C . ILE A 1 97 ? -6.145 -14.162 -32.643 1.00 60.31 97 ILE A C 1
ATOM 761 O O . ILE A 1 97 ? -5.189 -14.911 -32.518 1.00 60.31 97 ILE A O 1
ATOM 765 N N . GLU A 1 98 ? -7.342 -14.601 -33.041 1.00 59.09 98 GLU A N 1
ATOM 766 C CA . GLU A 1 98 ? -7.629 -16.021 -33.317 1.00 59.09 98 GLU A CA 1
ATOM 767 C C . GLU A 1 98 ? -7.063 -16.524 -34.658 1.0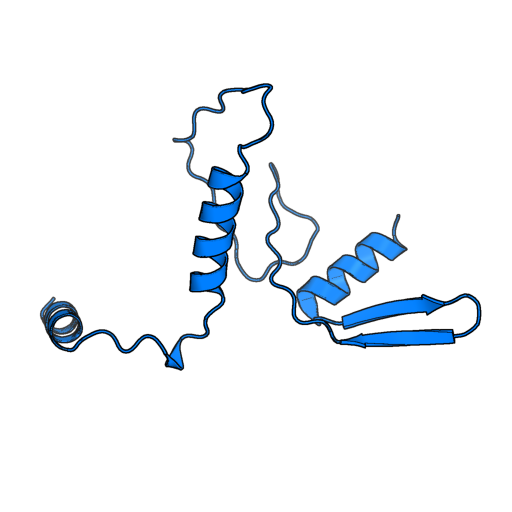0 59.09 98 GLU A C 1
ATOM 769 O O . GLU A 1 98 ? -7.032 -17.726 -34.912 1.00 59.09 98 GLU A O 1
ATOM 774 N N . SER A 1 99 ? -6.625 -15.611 -35.530 1.00 57.41 99 SER A N 1
ATOM 775 C CA . SER A 1 99 ? -6.061 -15.931 -36.850 1.00 57.41 99 SER A CA 1
ATOM 776 C C . SER A 1 99 ? -4.526 -16.006 -36.891 1.00 57.41 99 SER A C 1
ATOM 778 O O . SER A 1 99 ? -3.963 -16.209 -37.970 1.00 57.41 99 SER A O 1
ATOM 780 N N . GLN A 1 100 ? -3.854 -15.816 -35.748 1.00 44.34 100 GLN A N 1
ATOM 781 C CA . GLN A 1 100 ? -2.404 -15.987 -35.575 1.00 44.34 100 GLN A CA 1
ATOM 782 C C . GLN A 1 100 ? -2.091 -17.250 -34.777 1.00 44.34 100 GLN A C 1
ATOM 784 O O . GLN A 1 100 ? -1.060 -17.879 -35.106 1.00 44.34 100 GLN A O 1
#

InterPro domains:
  IPR019140 Mini-chromosome maintenance complex-binding protein [PF09739] (1-57)
  IPR019140 Mini-chromosome maintenance complex-binding protein [PTHR13489] (1-74)